Protein AF-A0A838NK51-F1 (afdb_monomer)

Mean predicted aligned error: 12.1 Å

Secondary structure (DSSP, 8-state):
--EEEEEEE--SS------PPPPP------SSHHHHHHHHHGGGHHHHHHHHTT-------EEEEEE---SS--SSPEEEEEE----BSTTS-HHHHHHHHHHHHHT--SEEEE-S--BSS-GGGHHHHHHHHHTS--TT-EEE---HHHHHHHHHHHHHHH--

Foldseek 3Di:
DAKEKEFEFPDQPDPCPDPDDDPPPDPDDDDDVVVVVVVVPVPLVVLVVCVVVVVGDAGDTDIDIDDDDDPDHDPYYAYEYEYEQQQFDDSHDVVRVVNVLVSQQVSLHQEYEYEANQHNQDPVRLLVSLVSVVPRDHVNDYYYDYDPRCVVNPVVSSVVNNVD

Structure (mmCIF, N/CA/C/O backbone):
data_AF-A0A838NK51-F1
#
_entry.id   AF-A0A838NK51-F1
#
loop_
_atom_site.group_PDB
_atom_site.id
_atom_site.type_symbol
_atom_site.label_atom_id
_atom_site.label_alt_id
_atom_site.label_comp_id
_atom_site.label_asym_id
_atom_site.label_entity_id
_atom_site.label_seq_id
_atom_site.pdbx_PDB_ins_code
_atom_site.Cartn_x
_atom_site.Cartn_y
_atom_site.Cartn_z
_atom_site.occupancy
_atom_site.B_iso_or_equiv
_atom_site.auth_seq_id
_atom_site.auth_comp_id
_atom_site.auth_asym_id
_atom_site.auth_atom_id
_atom_site.pdbx_PDB_model_num
ATOM 1 N N . MET A 1 1 ? -14.682 -2.242 25.602 1.00 36.72 1 MET A N 1
ATOM 2 C CA . MET A 1 1 ? -13.356 -2.820 25.290 1.00 36.72 1 MET A CA 1
ATOM 3 C C . MET A 1 1 ? -12.940 -2.358 23.905 1.00 36.72 1 MET A C 1
ATOM 5 O O . MET A 1 1 ? -13.747 -2.519 22.985 1.00 36.72 1 MET A O 1
ATOM 9 N N . PRO A 1 2 ? -11.759 -1.743 23.762 1.00 30.98 2 PRO A N 1
ATOM 10 C CA . PRO A 1 2 ? -11.259 -1.300 22.473 1.00 30.98 2 PRO A CA 1
ATOM 11 C C . PRO A 1 2 ? -10.794 -2.508 21.668 1.00 30.98 2 PRO A C 1
ATOM 13 O O . PRO A 1 2 ? -10.330 -3.496 22.229 1.00 30.98 2 PRO A O 1
ATOM 16 N N . ARG A 1 3 ? -11.001 -2.461 20.356 1.00 37.59 3 ARG A N 1
ATOM 17 C CA . ARG A 1 3 ? -10.731 -3.592 19.465 1.00 37.59 3 ARG A CA 1
ATOM 18 C C . ARG A 1 3 ? -9.864 -3.075 18.343 1.00 37.59 3 ARG A C 1
ATOM 20 O O . ARG A 1 3 ? -10.198 -2.027 17.798 1.00 37.59 3 ARG A O 1
ATOM 27 N N . VAL A 1 4 ? -8.799 -3.797 18.033 1.00 33.91 4 VAL A N 1
ATOM 28 C CA . VAL A 1 4 ? -7.997 -3.567 16.837 1.00 33.91 4 VAL A CA 1
ATOM 29 C C . VAL A 1 4 ? -8.382 -4.635 15.825 1.00 33.91 4 VAL A C 1
ATOM 31 O O . VAL A 1 4 ? -8.354 -5.827 16.139 1.00 33.91 4 VAL A O 1
ATOM 34 N N . TYR A 1 5 ? -8.794 -4.202 14.6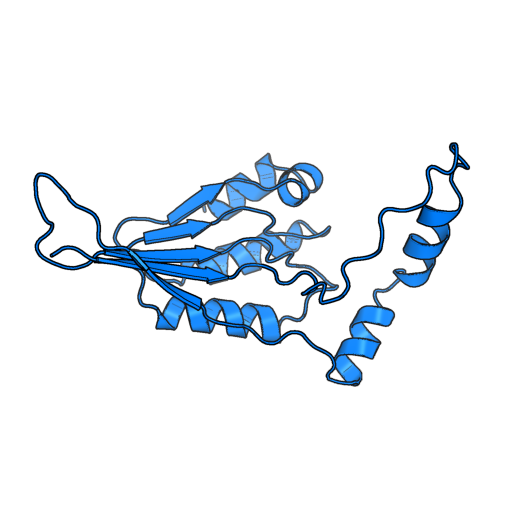38 1.00 32.31 5 TYR A N 1
ATOM 35 C CA . TYR A 1 5 ? -8.924 -5.087 13.483 1.00 32.31 5 TYR A CA 1
ATOM 36 C C . TYR A 1 5 ? -7.647 -4.958 12.678 1.00 32.31 5 TYR A C 1
ATOM 38 O O . TYR A 1 5 ? -7.283 -3.830 12.381 1.00 32.31 5 TYR A O 1
ATOM 46 N N . ILE A 1 6 ? -6.994 -6.069 12.351 1.00 35.97 6 ILE A N 1
ATOM 47 C CA . ILE A 1 6 ? -5.920 -6.096 11.356 1.00 35.97 6 ILE A CA 1
ATOM 48 C C . ILE A 1 6 ? -6.490 -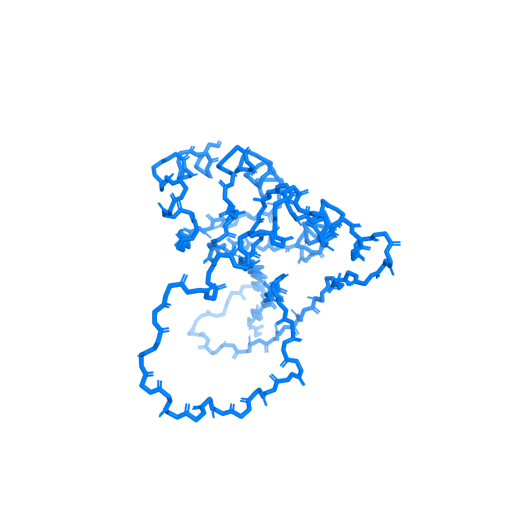6.816 10.143 1.00 35.97 6 ILE A C 1
ATOM 50 O O . ILE A 1 6 ? -6.847 -7.995 10.223 1.00 35.97 6 ILE A O 1
ATOM 54 N N . CYS A 1 7 ? -6.654 -6.078 9.050 1.00 34.28 7 CYS A N 1
ATOM 55 C CA . CYS A 1 7 ? -6.851 -6.661 7.731 1.00 34.28 7 CYS A CA 1
ATOM 56 C C . CYS A 1 7 ? -5.463 -6.803 7.120 1.00 34.28 7 CYS A C 1
ATOM 58 O O . CYS A 1 7 ? -4.980 -5.825 6.567 1.00 34.28 7 CYS A O 1
ATOM 60 N N . SER A 1 8 ? -4.821 -7.959 7.298 1.00 36.25 8 SER A N 1
ATOM 61 C CA . SER A 1 8 ? -3.535 -8.235 6.655 1.00 36.25 8 SER A CA 1
ATOM 62 C C . SER A 1 8 ? -3.785 -8.789 5.262 1.00 36.25 8 SER A C 1
ATOM 64 O O . SER A 1 8 ? -4.601 -9.705 5.094 1.00 36.25 8 SER A O 1
ATOM 66 N N . MET A 1 9 ? -3.107 -8.217 4.279 1.00 46.53 9 MET A N 1
ATOM 67 C CA . MET A 1 9 ? -2.857 -8.871 3.010 1.00 46.53 9 MET A CA 1
ATOM 68 C C . MET A 1 9 ? -1.407 -9.330 3.035 1.00 46.53 9 MET A C 1
ATOM 70 O O . MET A 1 9 ? -0.520 -8.585 2.636 1.00 46.53 9 MET A O 1
ATOM 74 N N . ASP A 1 10 ? -1.199 -10.525 3.580 1.00 40.38 10 ASP A N 1
ATOM 75 C CA . ASP A 1 10 ? 0.077 -11.214 3.469 1.00 40.38 10 ASP A CA 1
ATOM 76 C C . ASP A 1 10 ? 0.096 -11.901 2.104 1.00 40.38 10 ASP A C 1
ATOM 78 O O . ASP A 1 10 ? -0.825 -12.651 1.769 1.00 40.38 10 ASP A O 1
ATOM 82 N N . ASP A 1 11 ? 1.147 -11.616 1.347 1.00 42.09 11 ASP A N 1
ATOM 83 C CA . ASP A 1 11 ? 1.616 -12.413 0.224 1.00 42.09 11 ASP A CA 1
ATOM 84 C C . ASP A 1 11 ? 0.730 -12.426 -1.046 1.00 42.09 11 ASP A C 1
ATOM 86 O O . ASP A 1 11 ? -0.225 -13.191 -1.201 1.00 42.09 11 ASP A O 1
ATOM 90 N N . LEU A 1 12 ? 1.079 -11.580 -2.026 1.00 44.41 12 LEU A N 1
ATOM 91 C CA . LEU A 1 12 ? 0.802 -11.880 -3.441 1.00 44.41 12 LEU A CA 1
ATOM 92 C C . LEU A 1 12 ? 1.905 -12.735 -4.077 1.00 44.41 12 LEU A C 1
ATOM 94 O O . LEU A 1 12 ? 1.768 -13.148 -5.237 1.00 44.41 12 LEU A O 1
ATOM 98 N N . SER A 1 13 ? 2.965 -13.031 -3.326 1.00 39.03 13 SER A N 1
ATOM 99 C CA . SER A 1 13 ? 3.859 -14.132 -3.630 1.00 39.03 13 SER A CA 1
ATOM 100 C C . SER A 1 13 ? 3.243 -15.444 -3.115 1.00 39.03 13 SER A C 1
ATOM 102 O O . SER A 1 13 ? 2.138 -15.498 -2.576 1.00 39.03 13 SER A O 1
ATOM 104 N N . MET A 1 14 ? 3.840 -16.543 -3.540 1.00 30.05 14 MET A N 1
ATOM 105 C CA . MET A 1 14 ? 3.233 -17.863 -3.53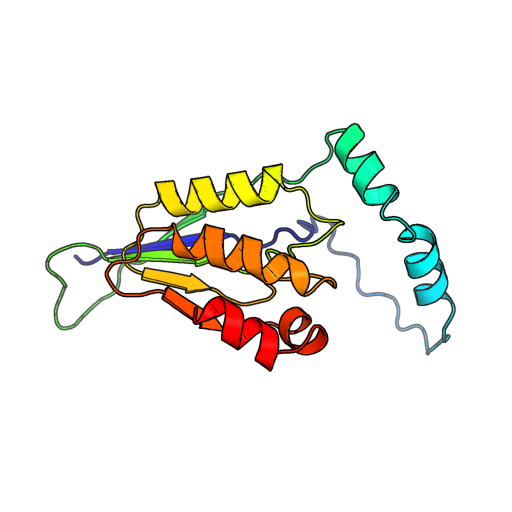2 1.00 30.05 14 MET A CA 1
ATOM 106 C C . MET A 1 14 ? 2.963 -18.361 -2.103 1.00 30.05 14 MET A C 1
ATOM 108 O O . MET A 1 14 ? 3.887 -18.493 -1.315 1.00 30.05 14 MET A O 1
ATOM 112 N N . ASP A 1 15 ? 1.717 -18.764 -1.814 1.00 31.44 15 ASP A N 1
ATOM 113 C CA . ASP A 1 15 ? 1.431 -19.747 -0.760 1.00 31.44 15 ASP A CA 1
ATOM 114 C C . ASP A 1 15 ? 2.209 -21.037 -1.101 1.00 31.44 15 ASP A C 1
ATOM 116 O O . ASP A 1 15 ? 1.751 -21.896 -1.870 1.00 31.44 15 ASP A O 1
ATOM 120 N N . ASP A 1 16 ? 3.406 -21.167 -0.535 1.00 35.03 16 ASP A N 1
ATOM 121 C CA . ASP A 1 16 ? 4.216 -22.376 -0.541 1.00 35.03 16 ASP A CA 1
ATOM 122 C C . ASP A 1 16 ? 3.571 -23.416 0.383 1.00 35.03 16 ASP A C 1
ATOM 124 O O . ASP A 1 16 ? 4.013 -23.700 1.495 1.00 35.03 16 ASP A O 1
ATOM 128 N N . GLY A 1 17 ? 2.543 -24.091 -0.131 1.00 28.94 17 GLY A N 1
ATOM 129 C CA . GLY A 1 17 ? 2.108 -25.399 0.368 1.00 28.94 17 GLY A CA 1
ATOM 130 C C . GLY A 1 17 ? 3.147 -26.515 0.150 1.00 28.94 17 GLY A C 1
ATOM 131 O O . GLY A 1 17 ? 2.830 -27.692 0.312 1.00 28.94 17 GLY A O 1
ATOM 132 N N . PHE A 1 18 ? 4.379 -26.169 -0.227 1.00 32.12 18 PHE A N 1
ATOM 133 C CA . PHE A 1 18 ? 5.512 -27.069 -0.357 1.00 32.12 18 PHE A CA 1
ATOM 134 C C . PHE A 1 18 ? 6.632 -26.588 0.567 1.00 32.12 18 PHE A C 1
ATOM 136 O O . PHE A 1 18 ? 7.461 -25.766 0.187 1.00 32.12 18 PHE A O 1
ATOM 143 N N . VAL A 1 19 ? 6.696 -27.144 1.781 1.00 31.36 19 VAL A N 1
ATOM 144 C CA . VAL A 1 19 ? 7.944 -27.116 2.552 1.00 31.36 19 VAL A CA 1
ATOM 145 C C . VAL A 1 19 ? 8.929 -28.003 1.798 1.00 31.36 19 VAL A C 1
ATOM 147 O O . VAL A 1 19 ? 8.935 -29.226 1.959 1.00 31.36 19 VAL A O 1
ATOM 150 N N . ALA A 1 20 ? 9.733 -27.393 0.928 1.00 33.72 20 ALA A N 1
ATOM 151 C CA . ALA A 1 20 ? 10.860 -28.074 0.319 1.00 33.72 20 ALA A CA 1
ATOM 152 C C . ALA A 1 20 ? 11.774 -28.575 1.452 1.00 33.72 20 ALA A C 1
ATOM 154 O O . ALA A 1 20 ? 12.125 -27.785 2.336 1.00 33.72 20 ALA A O 1
ATOM 155 N N . PRO A 1 21 ? 12.163 -29.866 1.478 1.00 30.55 21 PRO A N 1
ATOM 156 C CA . PRO A 1 21 ? 13.184 -30.308 2.415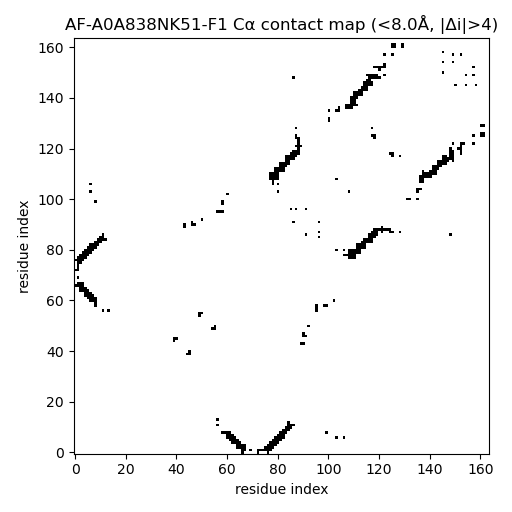 1.00 30.55 21 PRO A CA 1
ATOM 157 C C . PRO A 1 21 ? 14.433 -29.441 2.204 1.00 30.55 21 PRO A C 1
ATOM 159 O O . PRO A 1 21 ? 14.736 -29.102 1.054 1.00 30.55 21 PRO A O 1
ATOM 162 N N . PRO A 1 22 ? 15.146 -29.058 3.282 1.00 30.64 22 PRO A N 1
ATOM 163 C CA . PRO A 1 22 ? 16.308 -28.190 3.166 1.00 30.64 22 PRO A CA 1
ATOM 164 C C . PRO A 1 22 ? 17.250 -28.783 2.117 1.00 30.64 22 PRO A C 1
ATOM 166 O O . PRO A 1 22 ? 17.531 -29.989 2.180 1.00 30.64 22 PRO A O 1
ATOM 169 N N . PRO A 1 23 ? 17.699 -27.983 1.132 1.00 34.88 23 PRO A N 1
ATOM 170 C CA . PRO A 1 23 ? 18.515 -28.507 0.057 1.00 34.88 23 PRO A CA 1
ATOM 171 C C . PRO A 1 23 ? 19.737 -29.190 0.678 1.00 34.88 23 PRO A C 1
ATOM 173 O O . PRO A 1 23 ? 20.325 -28.651 1.628 1.00 34.88 23 PRO A O 1
ATOM 176 N N . PRO A 1 24 ? 20.122 -30.388 0.196 1.00 35.56 24 PRO A N 1
ATOM 177 C CA . PRO A 1 24 ? 21.350 -31.010 0.656 1.00 35.56 24 PRO A CA 1
ATOM 178 C C . PRO A 1 24 ? 22.465 -29.987 0.465 1.00 35.56 24 PRO A C 1
ATOM 180 O O . PRO A 1 24 ? 22.490 -29.302 -0.558 1.00 35.56 24 PRO A O 1
ATOM 183 N N . ARG A 1 25 ? 23.337 -29.844 1.473 1.00 43.91 25 ARG A N 1
ATOM 184 C CA . ARG A 1 25 ? 24.468 -28.904 1.464 1.00 43.91 25 ARG A CA 1
ATOM 185 C C . ARG A 1 25 ? 25.388 -29.219 0.285 1.00 43.91 25 ARG A C 1
ATOM 187 O O . ARG A 1 25 ? 26.396 -29.908 0.422 1.00 43.91 25 ARG A O 1
ATOM 194 N N . LEU A 1 26 ? 25.020 -28.719 -0.882 1.00 42.34 26 LEU A N 1
ATOM 195 C CA . LEU A 1 26 ? 25.792 -28.779 -2.097 1.00 42.34 26 LEU A CA 1
ATOM 196 C C . LEU A 1 26 ? 26.669 -27.542 -2.090 1.00 42.34 26 LEU A C 1
ATOM 198 O O . LEU A 1 26 ? 26.204 -26.404 -2.152 1.00 42.34 26 LEU A O 1
ATOM 202 N N . ARG A 1 27 ? 27.967 -27.807 -1.938 1.00 37.91 27 ARG A N 1
ATOM 203 C CA . ARG A 1 27 ? 29.041 -26.870 -2.246 1.00 37.91 27 ARG A CA 1
ATOM 204 C C . ARG A 1 27 ? 28.691 -26.098 -3.519 1.00 37.91 27 ARG A C 1
ATOM 206 O O . ARG A 1 27 ? 28.387 -26.720 -4.531 1.00 37.91 27 ARG A O 1
ATOM 213 N N . GLN A 1 28 ? 28.765 -24.770 -3.416 1.00 44.69 28 GLN A N 1
ATOM 214 C CA . GLN A 1 28 ? 28.903 -23.797 -4.502 1.00 44.69 28 GLN A CA 1
ATOM 215 C C . GLN A 1 28 ? 29.165 -24.432 -5.879 1.00 44.69 28 GLN A C 1
ATOM 217 O O . GLN A 1 28 ? 30.277 -24.875 -6.163 1.00 44.69 28 GLN A O 1
ATOM 222 N N . ILE A 1 29 ? 28.156 -24.399 -6.748 1.00 37.09 29 ILE A N 1
ATOM 223 C CA . ILE A 1 29 ? 28.342 -24.436 -8.199 1.00 37.09 29 ILE A CA 1
ATOM 224 C C . ILE A 1 29 ? 27.655 -23.182 -8.739 1.00 37.09 29 ILE A C 1
ATOM 226 O O . ILE A 1 29 ? 26.453 -22.990 -8.568 1.00 37.09 29 ILE A O 1
ATOM 230 N N . GLY A 1 30 ? 28.467 -22.276 -9.278 1.00 40.09 30 GLY A N 1
ATOM 231 C CA . GLY A 1 30 ? 28.080 -20.918 -9.632 1.00 40.09 30 GLY A CA 1
ATOM 232 C C . GLY A 1 30 ? 27.233 -20.780 -10.903 1.00 40.09 30 GLY A C 1
ATOM 233 O O . GLY A 1 30 ? 27.206 -21.641 -11.777 1.00 40.09 30 GLY A O 1
ATOM 234 N N . HIS A 1 31 ? 26.586 -19.615 -10.984 1.00 47.38 31 HIS A N 1
ATOM 235 C CA . HIS A 1 31 ? 26.180 -18.859 -12.180 1.00 47.38 31 HIS A CA 1
ATOM 236 C C . HIS A 1 31 ? 25.180 -19.446 -13.201 1.00 47.38 31 HIS A C 1
ATOM 238 O O . HIS A 1 31 ? 24.651 -18.663 -13.984 1.00 47.38 31 HIS A O 1
ATOM 244 N N . ILE A 1 32 ? 24.840 -20.739 -13.207 1.00 46.44 32 ILE A N 1
ATOM 245 C CA . ILE A 1 32 ?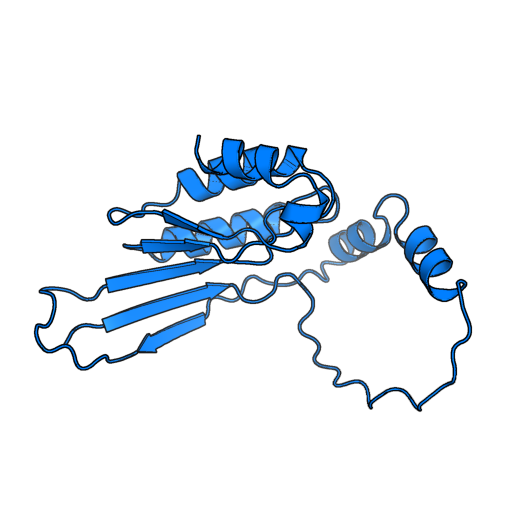 23.955 -21.305 -14.258 1.00 46.44 32 ILE A CA 1
ATOM 246 C C . ILE A 1 32 ? 22.456 -21.179 -13.914 1.00 46.44 32 ILE A C 1
ATOM 248 O O . ILE A 1 32 ? 21.640 -20.938 -14.802 1.00 46.44 32 ILE A O 1
ATOM 252 N N . GLY A 1 33 ? 22.081 -21.269 -12.632 1.00 37.00 33 GLY A N 1
ATOM 253 C CA . GLY A 1 33 ? 20.673 -21.235 -12.198 1.00 37.00 33 GLY A CA 1
ATOM 254 C C . GLY A 1 33 ? 19.951 -19.920 -12.519 1.00 37.00 33 GLY A C 1
ATOM 255 O O . GLY A 1 33 ? 18.852 -19.938 -13.067 1.00 37.00 33 GLY A O 1
ATOM 256 N N . GLY A 1 34 ? 20.611 -18.782 -12.283 1.00 42.38 34 GLY A N 1
ATOM 257 C CA . GLY A 1 34 ? 20.012 -17.463 -12.522 1.00 42.38 34 GLY A CA 1
ATOM 258 C C . GLY A 1 34 ? 19.766 -17.151 -14.002 1.00 42.38 34 GLY A C 1
ATOM 259 O O . GLY A 1 34 ? 18.854 -16.394 -14.328 1.00 42.38 34 GLY A O 1
ATOM 260 N N . LEU A 1 35 ? 20.528 -17.756 -14.922 1.00 49.09 35 LEU A N 1
ATOM 261 C CA . LEU A 1 35 ? 20.384 -17.495 -16.359 1.00 49.09 35 LEU A CA 1
ATOM 262 C C . LEU A 1 35 ? 19.136 -18.178 -16.941 1.00 49.09 35 LEU A C 1
ATOM 264 O O . LEU A 1 35 ? 18.464 -17.608 -17.796 1.00 49.09 35 LEU A O 1
ATOM 268 N N . VAL A 1 36 ? 18.802 -19.374 -16.446 1.00 54.56 36 VAL A N 1
ATOM 269 C CA . VAL A 1 36 ? 17.592 -20.117 -16.839 1.00 54.56 36 VAL A CA 1
ATOM 270 C C . VAL A 1 36 ? 16.338 -19.423 -16.317 1.00 54.56 36 VAL A C 1
ATOM 272 O O . VAL A 1 36 ? 15.381 -19.243 -17.065 1.00 54.56 36 VAL A O 1
ATOM 275 N N . GLU A 1 37 ? 16.361 -18.971 -15.065 1.00 46.47 37 GLU A N 1
ATOM 276 C CA . GLU A 1 37 ? 15.265 -18.210 -14.462 1.00 46.47 37 GLU A CA 1
ATOM 277 C C . GLU A 1 37 ? 15.039 -16.869 -15.179 1.00 46.47 37 GLU A C 1
ATOM 279 O O . GLU A 1 37 ? 13.901 -16.507 -15.489 1.00 46.47 37 GLU A O 1
ATOM 284 N N . THR A 1 38 ? 16.127 -16.193 -15.563 1.00 52.12 38 THR A N 1
ATOM 285 C CA . THR A 1 38 ? 16.072 -14.981 -16.391 1.00 52.12 38 THR A CA 1
ATOM 286 C C . THR A 1 38 ? 15.460 -15.274 -17.762 1.00 52.12 38 THR A C 1
ATOM 288 O O . THR A 1 38 ? 14.526 -14.583 -18.156 1.00 52.12 38 THR A O 1
ATOM 291 N N . LEU A 1 39 ? 15.929 -16.315 -18.468 1.00 56.75 39 LEU A N 1
ATOM 292 C CA . LEU A 1 39 ? 15.449 -16.712 -19.802 1.00 56.75 39 LEU A CA 1
ATOM 293 C C . LEU A 1 39 ? 13.967 -17.110 -19.810 1.00 56.75 39 LEU A C 1
ATOM 295 O O . LEU A 1 39 ? 13.231 -16.720 -20.716 1.00 56.75 39 LEU A O 1
ATOM 299 N N . LEU A 1 40 ? 13.513 -17.848 -18.796 1.00 56.16 40 LEU A N 1
ATOM 300 C CA . LEU A 1 40 ? 12.106 -18.225 -18.649 1.00 56.16 40 LEU A CA 1
ATOM 301 C C . LEU A 1 40 ? 11.220 -17.016 -18.326 1.00 56.16 40 LEU A C 1
ATOM 303 O O . LEU A 1 40 ? 10.059 -16.996 -18.726 1.00 56.16 40 LEU A O 1
ATOM 307 N N . SER A 1 41 ? 11.770 -15.988 -17.682 1.00 52.22 41 SER A N 1
ATOM 308 C CA . SER A 1 41 ? 11.048 -14.767 -17.310 1.00 52.22 41 SER A CA 1
ATOM 309 C C . SER A 1 41 ? 11.042 -13.687 -18.402 1.00 52.22 41 SER A C 1
ATOM 311 O O . SER A 1 41 ? 10.325 -12.691 -18.267 1.00 52.22 41 SER A O 1
ATOM 313 N N . ILE A 1 42 ? 11.783 -13.872 -19.509 1.00 56.81 42 ILE A N 1
ATOM 314 C CA . ILE A 1 42 ? 11.823 -12.913 -20.626 1.00 56.81 42 ILE A CA 1
ATOM 315 C C . ILE A 1 42 ? 10.411 -12.692 -21.176 1.00 56.81 42 ILE A C 1
ATOM 317 O O . ILE A 1 42 ? 9.723 -13.619 -21.598 1.00 56.81 42 ILE A O 1
ATOM 321 N N . GLY A 1 43 ? 9.968 -11.434 -21.174 1.00 55.59 43 GLY A N 1
ATOM 322 C CA . GLY A 1 43 ? 8.654 -11.043 -21.692 1.00 55.59 43 GLY A CA 1
ATOM 323 C C . GLY A 1 43 ? 7.465 -11.497 -20.837 1.00 55.59 43 GLY A C 1
ATOM 324 O O . GLY A 1 43 ? 6.324 -11.397 -21.291 1.00 55.59 43 GLY A O 1
ATOM 325 N N . GLY A 1 44 ? 7.710 -12.016 -19.626 1.00 64.44 44 GLY A N 1
ATOM 326 C CA . GLY A 1 44 ? 6.670 -12.386 -18.665 1.00 64.44 44 GLY A CA 1
ATOM 327 C C . GLY A 1 44 ? 5.692 -13.459 -19.163 1.00 64.44 44 GLY A C 1
ATOM 328 O O . GLY A 1 44 ? 4.587 -13.579 -18.630 1.00 64.44 44 GLY A O 1
ATOM 329 N N . TRP A 1 45 ? 6.052 -14.232 -20.195 1.00 70.19 45 TRP A N 1
ATOM 330 C CA . TRP A 1 45 ? 5.154 -15.217 -20.804 1.00 70.19 45 TRP A CA 1
ATOM 331 C C . TRP A 1 45 ? 4.665 -16.309 -19.832 1.00 70.19 45 TRP A C 1
ATOM 333 O O . TRP A 1 45 ? 3.495 -16.678 -19.967 1.00 70.19 45 TRP A O 1
ATOM 343 N N . PRO A 1 46 ? 5.431 -16.775 -18.815 1.00 73.81 46 PRO A N 1
ATOM 344 C CA . PRO A 1 46 ? 4.905 -17.732 -17.842 1.00 73.81 46 PRO A CA 1
ATOM 345 C C . PRO A 1 46 ? 3.769 -17.127 -17.009 1.00 73.81 46 PRO A C 1
ATOM 347 O O . PRO A 1 46 ? 2.752 -17.781 -16.781 1.00 73.81 46 PRO A O 1
ATOM 350 N N . PHE A 1 47 ? 3.883 -15.848 -16.631 1.00 68.19 47 PHE A N 1
ATOM 351 C CA . PHE A 1 47 ? 2.834 -15.116 -15.913 1.00 68.19 47 PHE A CA 1
ATOM 352 C C . PHE A 1 47 ? 1.590 -14.917 -16.791 1.00 68.19 47 PHE A C 1
ATOM 354 O O . PHE A 1 47 ? 0.464 -15.135 -16.339 1.00 68.19 47 PHE A O 1
ATOM 361 N N . ARG A 1 48 ? 1.778 -14.589 -18.079 1.00 69.50 48 ARG A N 1
ATOM 362 C CA . ARG A 1 48 ? 0.676 -14.458 -19.052 1.00 69.50 48 ARG A CA 1
ATOM 363 C C . ARG A 1 48 ? -0.040 -15.785 -19.299 1.00 69.50 48 ARG A C 1
ATOM 365 O O . ARG A 1 48 ? -1.268 -15.805 -19.357 1.00 69.50 48 ARG A O 1
ATOM 372 N N .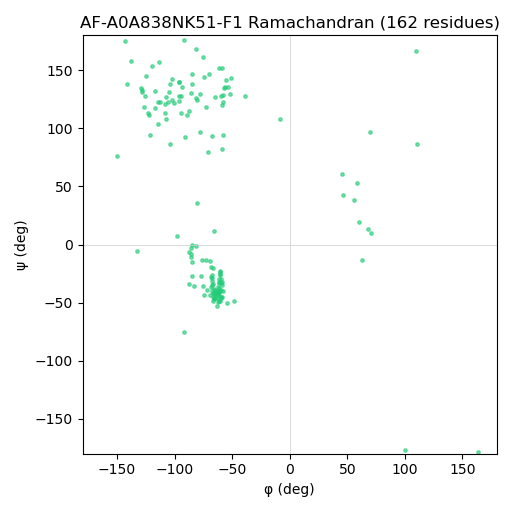 LEU A 1 49 ? 0.706 -16.884 -19.408 1.00 77.88 49 LEU A N 1
ATOM 373 C CA . LEU A 1 49 ? 0.153 -18.226 -19.570 1.00 77.88 49 LEU A CA 1
ATOM 374 C C . LEU A 1 49 ? -0.630 -18.649 -18.323 1.00 77.88 49 LEU A C 1
ATOM 376 O O . LEU A 1 49 ? -1.775 -19.076 -18.435 1.00 77.88 49 LEU A O 1
ATOM 380 N N . ARG A 1 50 ? -0.066 -18.449 -17.127 1.00 70.94 50 ARG A N 1
ATOM 381 C CA . ARG A 1 50 ? -0.741 -18.718 -15.849 1.00 70.94 50 ARG A CA 1
ATOM 382 C C . ARG A 1 50 ? -2.042 -17.916 -15.709 1.00 70.94 50 ARG A C 1
ATOM 384 O O . ARG A 1 50 ? -3.049 -18.470 -15.268 1.00 70.94 50 ARG A O 1
ATOM 391 N N . ARG A 1 51 ? -2.045 -16.645 -16.139 1.00 70.69 51 ARG A N 1
ATOM 392 C CA . ARG A 1 51 ? -3.252 -15.803 -16.226 1.00 70.69 51 ARG A CA 1
ATOM 393 C C . ARG A 1 51 ? -4.283 -16.385 -17.188 1.00 70.69 51 ARG A C 1
ATOM 395 O O . ARG A 1 51 ? -5.443 -16.495 -16.804 1.00 70.69 51 ARG A O 1
ATOM 402 N N . ALA A 1 52 ? -3.873 -16.768 -18.397 1.00 71.62 52 ALA A N 1
ATOM 403 C CA . ALA A 1 52 ? -4.765 -17.364 -19.394 1.00 71.62 52 ALA A CA 1
ATOM 404 C C . ALA A 1 52 ? -5.378 -18.691 -18.910 1.00 71.62 52 ALA A C 1
ATOM 406 O O . ALA A 1 52 ? -6.533 -18.978 -19.205 1.00 71.62 52 ALA A O 1
ATOM 407 N N . LEU A 1 53 ? -4.630 -19.458 -18.113 1.00 81.44 53 LEU A N 1
ATOM 408 C CA . LEU A 1 53 ? -5.089 -20.697 -17.481 1.00 81.44 53 LEU A CA 1
ATOM 409 C C . LEU A 1 53 ? -5.904 -20.473 -16.192 1.00 81.44 53 LEU A C 1
ATOM 411 O O . LEU A 1 53 ? -6.341 -21.440 -15.576 1.00 81.44 53 LEU A O 1
ATOM 415 N N . GLY A 1 54 ? -6.105 -19.225 -15.752 1.00 72.00 54 GLY A N 1
ATOM 416 C CA . GLY A 1 54 ? -6.880 -18.909 -14.548 1.00 72.00 54 GLY A CA 1
ATOM 417 C C . GLY A 1 54 ? -6.232 -19.354 -13.231 1.00 72.00 54 GLY A C 1
ATOM 418 O O . GLY A 1 54 ? -6.889 -19.334 -12.193 1.00 72.00 54 GLY A O 1
ATOM 419 N N . LEU A 1 55 ? -4.946 -19.717 -13.241 1.00 74.94 55 LEU A N 1
ATOM 420 C CA . LEU A 1 55 ? -4.199 -20.238 -12.086 1.00 74.94 55 LEU A CA 1
ATOM 421 C C . LEU A 1 55 ? -3.713 -19.119 -11.149 1.00 74.94 55 LEU A C 1
ATOM 423 O O . LEU A 1 55 ? -2.601 -19.151 -10.616 1.00 74.94 55 LEU A O 1
ATOM 427 N N . GLN A 1 56 ? -4.519 -18.077 -11.000 1.00 67.88 56 GLN A N 1
ATOM 428 C CA . GLN A 1 56 ? -4.141 -16.873 -10.275 1.00 67.88 56 GLN A CA 1
ATOM 429 C C . GLN A 1 56 ? -4.399 -17.023 -8.774 1.00 67.88 56 GLN A C 1
ATOM 431 O O . GLN A 1 56 ? -5.376 -17.681 -8.399 1.00 67.88 56 GLN A O 1
ATOM 436 N N . PRO A 1 57 ? -3.570 -16.403 -7.912 1.00 68.44 57 PRO A N 1
ATOM 437 C CA . PRO A 1 57 ? -3.894 -16.307 -6.498 1.00 68.44 57 PRO A CA 1
ATOM 438 C C . PRO A 1 57 ? -5.231 -15.580 -6.338 1.00 68.44 57 PRO A C 1
ATOM 440 O O . PRO A 1 57 ? -5.613 -14.752 -7.170 1.00 68.44 57 PRO A O 1
ATOM 443 N N . ARG A 1 58 ? -5.958 -15.888 -5.268 1.00 73.75 58 ARG A N 1
ATOM 444 C CA . ARG A 1 58 ? -7.145 -15.121 -4.888 1.00 73.75 58 ARG A CA 1
ATOM 445 C C . ARG A 1 58 ? -6.785 -14.244 -3.709 1.00 73.75 58 ARG A C 1
ATOM 447 O O . ARG A 1 58 ? -6.151 -14.718 -2.775 1.00 73.75 58 ARG A O 1
ATOM 454 N N . VAL A 1 59 ? -7.259 -13.002 -3.728 1.00 76.62 59 VAL A N 1
ATOM 455 C CA . VAL A 1 59 ? -7.168 -12.136 -2.553 1.00 76.62 59 VAL A CA 1
ATOM 456 C C . VAL A 1 59 ? -7.892 -12.813 -1.399 1.00 76.62 59 VAL A C 1
ATOM 458 O O . VAL A 1 59 ? -9.095 -13.086 -1.477 1.00 76.62 59 VAL A O 1
ATOM 461 N N . ARG A 1 60 ? -7.152 -13.079 -0.329 1.00 75.00 60 ARG A N 1
ATOM 462 C CA . ARG A 1 60 ? -7.689 -13.600 0.918 1.00 75.00 60 ARG A CA 1
ATOM 463 C C . ARG A 1 60 ? -7.692 -12.477 1.938 1.00 75.00 60 ARG A C 1
ATOM 465 O O . ARG A 1 60 ? -6.663 -11.898 2.247 1.00 75.00 60 ARG A O 1
ATOM 472 N N . THR A 1 61 ? -8.864 -12.185 2.486 1.00 73.06 61 THR A N 1
ATOM 473 C CA . THR A 1 61 ? -8.991 -11.220 3.577 1.00 73.06 61 THR A CA 1
ATOM 474 C C . THR A 1 61 ? -8.957 -11.964 4.901 1.00 73.06 61 THR A C 1
ATOM 476 O O . THR A 1 61 ? -9.887 -12.706 5.222 1.00 73.06 61 THR A O 1
ATOM 479 N N . VAL A 1 62 ? -7.905 -11.755 5.689 1.00 76.38 62 VAL A N 1
ATOM 480 C CA . VAL A 1 62 ? -7.837 -12.261 7.061 1.00 76.38 62 VAL A CA 1
ATOM 481 C C . VAL A 1 62 ? -8.266 -11.145 8.005 1.00 76.38 62 VAL A C 1
ATOM 483 O O . VAL A 1 62 ? -7.707 -10.054 7.984 1.00 76.38 62 VAL A O 1
ATOM 486 N N . ARG A 1 63 ? -9.287 -11.407 8.828 1.00 77.44 63 ARG A N 1
ATOM 487 C CA . ARG A 1 63 ? -9.730 -10.485 9.880 1.00 77.44 63 ARG A CA 1
ATOM 488 C C . ARG A 1 63 ? -9.320 -11.046 11.225 1.00 77.44 63 ARG A C 1
ATOM 490 O O . ARG A 1 63 ? -9.912 -12.018 11.690 1.00 77.44 63 ARG A O 1
ATOM 497 N N . GLN A 1 64 ? -8.334 -10.419 11.847 1.00 77.56 64 GLN A N 1
ATOM 498 C CA . GLN A 1 64 ? -7.948 -10.753 13.211 1.00 77.56 64 GLN A CA 1
ATOM 499 C C . GLN A 1 64 ? -8.501 -9.729 14.187 1.00 77.56 64 GLN A C 1
ATOM 501 O O . GLN A 1 64 ? -8.562 -8.532 13.896 1.00 77.56 64 GLN A O 1
ATOM 506 N N . ARG A 1 65 ? -8.915 -10.226 15.351 1.00 76.31 65 ARG A N 1
ATOM 507 C CA . ARG A 1 65 ? -9.340 -9.404 16.472 1.00 76.31 65 ARG A CA 1
ATOM 508 C C . ARG A 1 65 ? -8.329 -9.559 17.590 1.00 76.31 65 ARG A C 1
ATOM 510 O O . ARG A 1 65 ? -8.118 -10.665 18.076 1.00 76.31 65 ARG A O 1
ATOM 517 N N . ILE A 1 66 ? -7.770 -8.433 18.008 1.00 81.31 66 ILE A N 1
ATOM 518 C CA . ILE A 1 66 ? -6.842 -8.373 19.128 1.00 81.31 66 ILE A CA 1
ATOM 519 C C . ILE A 1 66 ? -7.498 -7.516 20.205 1.00 81.31 66 ILE A C 1
ATOM 521 O O . ILE A 1 66 ? -7.816 -6.343 19.975 1.00 81.31 66 ILE A O 1
ATOM 525 N N . ASP A 1 67 ? -7.751 -8.122 21.362 1.00 78.88 67 ASP A N 1
ATOM 526 C CA . ASP A 1 67 ? -8.222 -7.401 22.537 1.00 78.88 67 ASP A CA 1
ATOM 527 C C . ASP A 1 67 ? -6.989 -6.892 23.297 1.00 78.88 67 ASP A C 1
ATOM 529 O O . ASP A 1 67 ? -6.159 -7.665 23.774 1.00 78.88 67 ASP A O 1
ATOM 533 N N . VAL A 1 68 ? -6.844 -5.569 23.363 1.00 79.69 68 VAL A N 1
ATOM 534 C CA . VAL A 1 68 ? -5.697 -4.910 23.998 1.00 79.69 68 VAL A CA 1
ATOM 535 C C . VAL A 1 68 ? -6.153 -4.289 25.313 1.00 79.69 68 VAL A C 1
ATOM 537 O O . VAL A 1 68 ? -7.116 -3.517 25.346 1.00 79.69 68 VAL A O 1
ATOM 540 N N . SER A 1 69 ? -5.455 -4.608 26.403 1.00 79.06 69 SER A N 1
ATOM 541 C CA . SER A 1 69 ? -5.668 -3.954 27.695 1.00 79.06 69 SER A CA 1
ATOM 542 C C . SER A 1 69 ? -4.993 -2.586 27.685 1.00 79.06 69 SER A C 1
ATOM 544 O O . SER A 1 69 ? -3.790 -2.474 27.907 1.00 79.06 69 SER A O 1
ATOM 546 N N . LEU A 1 70 ? -5.768 -1.542 27.403 1.00 75.94 70 LEU A N 1
ATOM 547 C CA . LEU A 1 70 ? -5.305 -0.158 27.456 1.00 75.94 70 LEU A CA 1
ATOM 548 C C . LEU A 1 70 ? -5.680 0.465 28.803 1.00 75.94 70 LEU A C 1
ATOM 550 O O . LEU A 1 70 ? -6.795 0.268 29.282 1.00 75.94 70 LEU A O 1
ATOM 554 N N . GLN A 1 71 ? -4.773 1.258 29.384 1.00 75.81 71 GLN A N 1
ATOM 555 C CA . GLN A 1 71 ? -5.040 2.033 30.609 1.00 75.81 71 GLN A CA 1
ATOM 556 C C . GLN A 1 71 ? -6.220 3.001 30.430 1.00 75.81 71 GLN A C 1
ATOM 558 O O . GLN A 1 71 ? -6.990 3.213 31.362 1.00 75.81 71 GLN A O 1
ATOM 563 N N . ALA A 1 72 ? -6.399 3.528 29.216 1.00 75.81 72 ALA A N 1
ATOM 564 C CA . ALA A 1 72 ? -7.587 4.255 28.792 1.00 75.81 72 ALA A CA 1
ATOM 565 C C . ALA A 1 72 ? -8.122 3.632 27.497 1.00 75.81 72 ALA A C 1
ATOM 567 O O . ALA A 1 72 ? -7.440 3.605 26.472 1.00 75.81 72 ALA A O 1
ATOM 568 N N . ALA A 1 73 ? -9.346 3.108 27.539 1.00 67.81 73 ALA A N 1
ATOM 569 C CA . ALA A 1 73 ? -9.982 2.546 26.357 1.00 67.81 73 ALA A CA 1
ATOM 570 C C . ALA A 1 73 ? -10.529 3.669 25.455 1.00 67.81 73 ALA A C 1
ATOM 572 O O . ALA A 1 73 ? -11.280 4.512 25.950 1.00 67.81 73 ALA A O 1
ATOM 573 N N . PRO A 1 74 ? -10.239 3.681 24.141 1.00 69.81 74 PRO A N 1
ATOM 574 C CA . PRO A 1 74 ? -10.916 4.578 23.215 1.00 69.81 74 PRO A CA 1
ATOM 575 C C . PRO A 1 74 ? -12.426 4.313 23.175 1.00 69.81 74 PRO A C 1
ATOM 577 O O . PRO A 1 74 ? -12.892 3.186 23.373 1.00 69.81 74 PRO A O 1
ATOM 580 N N . ALA A 1 75 ? -13.187 5.368 22.868 1.00 72.38 75 ALA A N 1
ATOM 581 C CA . ALA A 1 75 ? -14.651 5.348 22.810 1.00 72.38 75 ALA A CA 1
ATOM 582 C C . ALA A 1 75 ? -15.210 4.351 21.777 1.00 72.38 75 ALA A C 1
ATOM 584 O O . ALA A 1 75 ? -16.324 3.853 21.933 1.00 72.38 75 ALA A O 1
ATOM 585 N N . ARG A 1 76 ? -14.428 4.025 20.739 1.00 83.00 76 ARG A N 1
ATOM 586 C CA . ARG A 1 76 ? -14.760 3.008 19.739 1.00 83.00 76 ARG A CA 1
ATOM 587 C C . ARG A 1 76 ? -13.542 2.146 19.383 1.00 83.00 76 ARG A C 1
ATOM 589 O O . ARG A 1 76 ? -12.410 2.589 19.565 1.00 83.00 76 ARG A O 1
ATOM 596 N N . PRO A 1 77 ? -13.764 0.930 18.856 1.00 83.06 77 PRO A N 1
ATOM 597 C CA . PRO A 1 77 ? -12.729 0.137 18.201 1.00 83.06 77 PRO A CA 1
ATOM 598 C C . PRO A 1 77 ? -11.953 0.903 17.127 1.00 83.06 77 PRO A C 1
ATOM 600 O O . PRO A 1 77 ? -12.559 1.661 16.369 1.00 83.06 77 PRO A O 1
ATOM 603 N N . LEU A 1 78 ? -10.653 0.630 17.040 1.00 86.31 78 LEU A N 1
ATOM 604 C CA . LEU A 1 78 ? -9.759 1.109 15.994 1.00 86.31 78 LEU A CA 1
ATOM 605 C C . LEU A 1 78 ? -9.654 0.047 14.889 1.00 86.31 78 LEU A C 1
ATOM 607 O O . LEU A 1 78 ? -9.379 -1.123 15.153 1.00 86.31 78 LEU A O 1
ATOM 611 N N . ARG A 1 79 ? -9.873 0.427 13.637 1.00 89.50 79 ARG A N 1
ATOM 612 C CA . ARG A 1 79 ? -9.685 -0.456 12.481 1.00 89.50 79 ARG A CA 1
ATOM 613 C C . ARG A 1 79 ? -8.353 -0.141 11.815 1.00 89.50 79 ARG A C 1
ATOM 615 O O . ARG A 1 79 ? -8.134 0.987 11.391 1.00 89.50 79 ARG A O 1
ATOM 622 N N . ILE A 1 80 ? -7.481 -1.133 11.711 1.00 90.25 80 ILE A N 1
ATOM 623 C CA . ILE A 1 80 ? -6.186 -1.022 11.047 1.00 90.25 80 ILE A CA 1
ATOM 624 C C . ILE A 1 80 ? -6.203 -1.935 9.816 1.00 90.25 80 ILE A C 1
ATOM 626 O O . ILE A 1 80 ? -6.442 -3.140 9.901 1.00 90.25 80 ILE A O 1
ATOM 630 N N . ALA A 1 81 ? -5.966 -1.367 8.643 1.00 91.06 81 ALA A N 1
ATOM 631 C CA . ALA A 1 81 ? -5.660 -2.160 7.460 1.00 91.06 81 ALA A CA 1
ATOM 632 C C . ALA A 1 81 ? -4.143 -2.228 7.291 1.00 91.06 81 ALA A C 1
ATOM 634 O O . ALA A 1 81 ? -3.460 -1.236 7.525 1.00 91.06 81 ALA A O 1
ATOM 635 N N . TYR A 1 82 ? -3.634 -3.391 6.903 1.00 90.50 82 TYR A N 1
ATOM 636 C CA . TYR A 1 82 ? -2.227 -3.634 6.632 1.00 90.50 82 TYR A CA 1
ATOM 637 C C . TYR A 1 82 ? -2.073 -4.271 5.247 1.00 90.50 82 TYR A C 1
ATOM 639 O O . TYR A 1 82 ? -2.774 -5.228 4.915 1.00 90.50 82 TYR A O 1
ATOM 647 N N . ALA A 1 83 ? -1.172 -3.733 4.433 1.00 89.50 83 ALA A N 1
ATOM 648 C CA . ALA A 1 83 ? -0.850 -4.286 3.122 1.00 89.50 83 ALA A CA 1
ATOM 649 C C . ALA A 1 83 ? 0.654 -4.189 2.847 1.00 89.50 83 ALA A C 1
ATOM 651 O O . ALA A 1 83 ? 1.258 -3.151 3.112 1.00 89.50 83 ALA A O 1
ATOM 652 N N . SER A 1 84 ? 1.234 -5.238 2.275 1.00 88.94 84 SER A N 1
ATOM 653 C CA . SER A 1 84 ? 2.624 -5.290 1.805 1.00 88.94 84 SER A CA 1
ATOM 654 C C . SER A 1 84 ? 2.717 -6.106 0.510 1.00 88.94 84 SER A C 1
ATOM 656 O O . SER A 1 84 ? 1.701 -6.629 0.043 1.00 88.94 84 SER A O 1
ATOM 658 N N . ASP A 1 85 ? 3.906 -6.158 -0.097 1.00 88.62 85 ASP A N 1
ATOM 659 C CA . ASP A 1 85 ? 4.260 -7.096 -1.176 1.00 88.62 85 ASP A CA 1
ATOM 660 C C . ASP A 1 85 ? 3.308 -7.034 -2.384 1.00 88.62 85 ASP A C 1
ATOM 662 O O . ASP A 1 85 ? 2.939 -8.038 -2.999 1.00 88.62 85 ASP A O 1
ATOM 666 N N . LEU A 1 86 ? 2.877 -5.818 -2.736 1.00 86.50 86 LEU A N 1
ATOM 667 C CA . LEU A 1 86 ? 2.006 -5.589 -3.891 1.00 86.50 86 LEU A CA 1
ATOM 668 C C . LEU A 1 86 ? 2.730 -5.909 -5.197 1.00 86.50 86 LEU A C 1
ATOM 670 O O . LEU A 1 86 ? 2.093 -6.336 -6.164 1.00 86.50 86 LEU A O 1
ATOM 674 N N . HIS A 1 87 ? 4.043 -5.646 -5.231 1.00 88.06 87 HIS A N 1
ATOM 675 C CA . HIS A 1 87 ? 4.917 -5.868 -6.375 1.00 88.06 87 HIS A CA 1
ATOM 676 C C . HIS A 1 87 ? 4.323 -5.358 -7.692 1.00 88.06 87 HIS A C 1
ATOM 678 O O . HIS A 1 87 ? 4.394 -6.028 -8.724 1.00 88.06 87 HIS A O 1
ATOM 684 N N . ALA A 1 88 ? 3.708 -4.175 -7.692 1.00 85.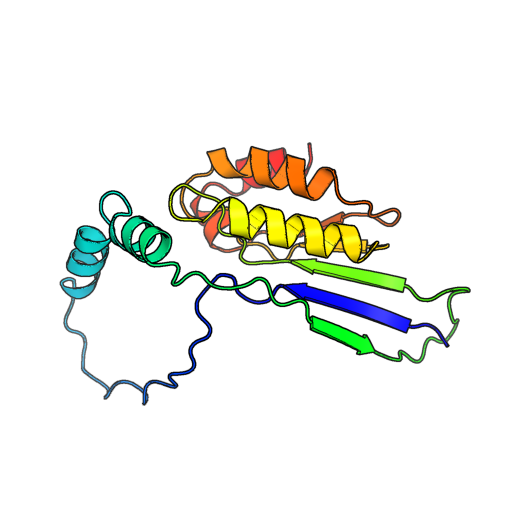81 88 ALA A N 1
ATOM 685 C CA . ALA A 1 88 ? 3.071 -3.635 -8.883 1.00 85.81 88 ALA A CA 1
ATOM 686 C C . ALA A 1 88 ? 4.083 -3.528 -10.038 1.00 85.81 88 ALA A C 1
ATOM 688 O O . ALA A 1 88 ? 5.233 -3.119 -9.864 1.00 85.81 88 ALA A O 1
ATOM 689 N N . GLY A 1 89 ? 3.665 -3.965 -11.224 1.00 84.50 89 GLY A N 1
ATOM 690 C CA . GLY A 1 89 ? 4.510 -3.990 -12.411 1.00 84.50 89 GLY A CA 1
ATOM 691 C C . GLY A 1 89 ? 3.943 -4.883 -13.518 1.00 84.50 89 GLY A C 1
ATOM 692 O O . GLY A 1 89 ? 2.875 -5.476 -13.350 1.00 84.50 89 GLY A O 1
ATOM 693 N N . PRO A 1 90 ? 4.653 -5.017 -14.652 1.00 76.56 90 PRO A N 1
ATOM 694 C CA . PRO A 1 90 ? 4.151 -5.705 -15.848 1.00 76.56 90 PRO A CA 1
ATOM 695 C C . PRO A 1 90 ? 3.799 -7.188 -15.653 1.00 76.56 90 PRO A C 1
ATOM 697 O O . PRO A 1 90 ? 2.982 -7.733 -16.396 1.00 76.56 90 PRO A O 1
ATOM 700 N N . ALA A 1 91 ? 4.430 -7.850 -14.681 1.00 72.56 91 ALA A N 1
ATOM 701 C CA . ALA A 1 91 ? 4.188 -9.256 -14.359 1.00 72.56 91 ALA A CA 1
ATOM 702 C C . ALA A 1 91 ? 3.009 -9.466 -13.389 1.00 72.56 91 ALA A C 1
ATOM 704 O O . ALA A 1 91 ? 2.555 -10.598 -13.211 1.00 72.56 91 ALA A O 1
ATOM 705 N N . THR A 1 92 ? 2.492 -8.391 -12.792 1.00 79.00 92 THR A N 1
ATOM 706 C CA . THR A 1 92 ? 1.469 -8.446 -11.744 1.00 79.00 92 THR A CA 1
ATOM 707 C C . THR A 1 92 ? 0.084 -8.307 -12.350 1.00 79.00 92 THR A C 1
ATOM 709 O O . THR A 1 92 ? -0.152 -7.478 -13.229 1.00 79.00 92 THR A O 1
ATOM 712 N N . ASN A 1 93 ? -0.862 -9.136 -11.904 1.00 82.81 93 ASN A N 1
ATOM 713 C CA . ASN A 1 93 ? -2.221 -9.061 -12.422 1.00 82.81 93 ASN A CA 1
ATOM 714 C C . ASN A 1 93 ? -2.936 -7.803 -11.888 1.00 82.81 93 ASN A C 1
ATOM 716 O O . ASN A 1 93 ? -3.183 -7.729 -10.681 1.00 82.81 93 ASN A O 1
ATOM 720 N N . PRO A 1 94 ? -3.357 -6.861 -12.753 1.00 84.44 94 PRO A N 1
ATOM 721 C CA . PRO A 1 94 ? -4.088 -5.675 -12.312 1.00 84.44 94 PRO A CA 1
ATOM 722 C C . PRO A 1 94 ? -5.418 -6.017 -11.627 1.00 84.44 94 PRO A C 1
ATOM 724 O O . PRO A 1 94 ? -5.806 -5.334 -10.684 1.00 84.44 94 PRO A O 1
ATOM 727 N N . ASP A 1 95 ? -6.087 -7.104 -12.028 1.00 85.31 95 ASP A N 1
ATOM 728 C CA . ASP A 1 95 ? -7.361 -7.510 -11.418 1.00 85.31 95 ASP A CA 1
ATOM 729 C C . ASP A 1 95 ? -7.165 -7.969 -9.960 1.00 85.31 95 ASP A C 1
ATOM 731 O O . ASP A 1 95 ? -8.060 -7.835 -9.124 1.00 85.31 95 ASP A O 1
ATOM 735 N N . LEU A 1 96 ? -5.979 -8.505 -9.647 1.00 84.50 96 LEU A N 1
ATOM 736 C CA . LEU A 1 96 ? -5.607 -8.950 -8.306 1.00 84.50 96 LEU A CA 1
ATOM 737 C C . LEU A 1 96 ? -5.310 -7.758 -7.391 1.00 84.50 96 LEU A C 1
ATOM 739 O O . LEU A 1 96 ? -5.807 -7.719 -6.266 1.00 84.50 96 LEU A O 1
ATOM 743 N N . LEU A 1 97 ? -4.574 -6.766 -7.902 1.00 87.88 97 LEU A N 1
ATOM 744 C CA . LEU A 1 97 ? -4.333 -5.499 -7.207 1.00 87.88 97 LEU A CA 1
ATOM 745 C C . LEU A 1 97 ? -5.641 -4.743 -6.954 1.00 87.88 97 LEU A C 1
ATOM 747 O O . LEU A 1 97 ? -5.891 -4.304 -5.836 1.00 87.88 97 LEU A O 1
ATOM 751 N N . GLU A 1 98 ? -6.533 -4.660 -7.942 1.00 90.44 98 GLU A N 1
ATOM 752 C CA . GLU A 1 98 ? -7.821 -3.993 -7.739 1.00 90.44 98 GLU A CA 1
ATOM 753 C C . GLU A 1 98 ? -8.701 -4.740 -6.726 1.00 90.44 98 GLU A C 1
ATOM 755 O O . GLU A 1 98 ? -9.348 -4.121 -5.878 1.00 90.44 98 GLU A O 1
ATOM 760 N N . ALA A 1 99 ? -8.688 -6.076 -6.737 1.00 87.94 99 ALA A N 1
ATOM 761 C CA . ALA A 1 99 ? -9.363 -6.861 -5.709 1.00 87.94 99 ALA A CA 1
ATOM 762 C C . ALA A 1 99 ? -8.787 -6.597 -4.302 1.00 87.94 99 ALA A C 1
ATOM 764 O O . ALA A 1 99 ? -9.563 -6.525 -3.344 1.00 87.94 99 ALA A O 1
ATOM 765 N N . ALA A 1 100 ? -7.468 -6.402 -4.185 1.00 89.06 100 ALA A N 1
ATOM 766 C CA . ALA A 1 100 ? -6.792 -6.023 -2.945 1.00 89.06 100 ALA A CA 1
ATOM 767 C C . ALA A 1 100 ? -7.257 -4.646 -2.458 1.00 89.06 100 ALA A C 1
ATOM 769 O O . ALA A 1 100 ? -7.752 -4.510 -1.338 1.00 89.06 100 ALA A O 1
ATOM 770 N N . TYR A 1 101 ? -7.197 -3.634 -3.328 1.00 91.44 101 TYR A N 1
ATOM 771 C CA . TYR A 1 101 ? -7.630 -2.274 -3.009 1.00 91.44 101 TYR A CA 1
ATOM 772 C C . TYR A 1 101 ? -9.106 -2.220 -2.621 1.00 91.44 101 TYR A C 1
ATOM 774 O O . TYR A 1 101 ? -9.480 -1.535 -1.667 1.00 91.44 101 TYR A O 1
ATOM 782 N N . ARG A 1 102 ? -9.957 -2.991 -3.304 1.00 91.50 102 ARG A N 1
ATOM 783 C CA . ARG A 1 102 ? -11.371 -3.117 -2.950 1.00 91.50 102 ARG A CA 1
ATOM 784 C C . ARG A 1 102 ? -11.560 -3.744 -1.570 1.00 91.50 102 ARG A C 1
ATOM 786 O O . ARG A 1 102 ? -12.410 -3.271 -0.819 1.00 91.50 102 ARG A O 1
ATOM 793 N N . ALA A 1 103 ? -10.793 -4.779 -1.226 1.00 89.69 103 ALA A N 1
ATOM 794 C CA . ALA A 1 103 ? -10.857 -5.406 0.093 1.00 89.69 103 ALA A CA 1
ATOM 795 C C . ALA A 1 103 ? -10.421 -4.438 1.205 1.00 89.69 103 ALA A C 1
ATOM 797 O O . ALA A 1 103 ? -11.108 -4.334 2.222 1.00 89.69 103 ALA A O 1
ATOM 798 N N . LEU A 1 104 ? -9.342 -3.680 0.979 1.00 90.88 104 LEU A N 1
ATOM 799 C CA . LEU A 1 104 ? -8.859 -2.652 1.903 1.00 90.88 104 LEU A CA 1
ATOM 800 C C . LEU A 1 104 ? -9.883 -1.520 2.078 1.00 90.88 104 LEU A C 1
ATOM 802 O O . LEU A 1 104 ? -10.206 -1.168 3.210 1.00 90.88 104 LEU A O 1
ATOM 806 N N . ARG A 1 105 ? -10.476 -1.004 0.989 1.00 92.19 105 ARG A N 1
ATOM 807 C CA . ARG A 1 105 ? -11.561 -0.002 1.060 1.00 92.19 105 ARG A CA 1
ATOM 808 C C . ARG A 1 105 ? -12.773 -0.520 1.832 1.00 92.19 105 ARG A C 1
ATOM 810 O O . ARG A 1 105 ? -13.294 0.182 2.692 1.00 92.19 105 ARG A O 1
ATOM 817 N N . ALA A 1 106 ? -13.197 -1.755 1.566 1.00 91.25 106 ALA A N 1
ATOM 818 C CA . ALA A 1 106 ? -14.342 -2.376 2.234 1.00 91.25 106 ALA A CA 1
ATOM 819 C C . ALA A 1 106 ? -14.094 -2.692 3.722 1.00 91.25 106 ALA A C 1
ATOM 821 O O . ALA A 1 106 ? -15.041 -2.982 4.455 1.00 91.25 106 ALA A O 1
ATOM 822 N N . ALA A 1 107 ? -12.838 -2.666 4.180 1.00 89.44 107 ALA A N 1
ATOM 823 C CA . ALA A 1 107 ? -12.510 -2.785 5.596 1.00 89.44 107 ALA A CA 1
ATOM 824 C C . ALA A 1 107 ? -12.787 -1.490 6.382 1.00 89.44 107 ALA A C 1
ATOM 826 O O . ALA A 1 107 ? -12.823 -1.549 7.612 1.00 89.44 107 ALA A O 1
ATOM 827 N N . GLU A 1 108 ? -13.007 -0.361 5.689 1.00 91.50 108 GLU A N 1
ATOM 828 C CA . GLU A 1 108 ? -13.211 0.973 6.273 1.00 91.50 108 GLU A CA 1
ATOM 829 C C . GLU A 1 108 ? -12.181 1.270 7.382 1.00 91.50 108 GLU A C 1
ATOM 831 O O . GLU A 1 108 ? -12.557 1.400 8.557 1.00 91.50 108 GLU A O 1
ATOM 836 N N . PRO A 1 109 ? -10.874 1.269 7.054 1.00 93.19 109 PRO A N 1
ATOM 837 C CA . PRO A 1 109 ? -9.839 1.426 8.058 1.00 93.19 109 PRO A CA 1
ATOM 838 C C . PRO A 1 109 ? -9.806 2.847 8.621 1.00 93.19 109 PRO A C 1
ATOM 840 O O . PRO A 1 109 ? -10.049 3.834 7.933 1.00 93.19 109 PRO A O 1
ATOM 843 N N . ASP A 1 110 ? -9.455 2.943 9.898 1.00 93.81 110 ASP A N 1
ATOM 844 C CA . ASP A 1 110 ? -9.124 4.208 10.543 1.00 93.81 110 ASP A CA 1
ATOM 845 C C . ASP A 1 110 ? -7.661 4.594 10.275 1.00 93.81 110 ASP A C 1
ATOM 847 O O . ASP A 1 110 ? -7.343 5.772 10.113 1.00 93.81 110 ASP A O 1
ATOM 851 N N . VAL A 1 111 ? -6.789 3.583 10.214 1.00 93.50 111 VAL A N 1
ATOM 852 C CA . VAL A 1 111 ? -5.356 3.679 9.913 1.00 93.50 111 VAL A CA 1
ATOM 853 C C . VAL A 1 111 ? -5.019 2.674 8.816 1.00 93.50 111 VAL A C 1
ATOM 855 O O . VAL A 1 111 ? -5.414 1.508 8.904 1.00 93.50 111 VAL A O 1
ATOM 858 N N . LEU A 1 112 ? -4.255 3.108 7.816 1.00 93.81 112 LEU A N 1
ATOM 859 C CA . LEU A 1 112 ? -3.678 2.226 6.802 1.00 93.81 112 LEU A CA 1
ATOM 860 C C . LEU A 1 112 ? -2.167 2.117 7.024 1.00 93.81 112 LEU A C 1
ATOM 862 O O . LEU A 1 112 ? -1.458 3.122 6.999 1.00 93.81 112 LEU A O 1
ATOM 866 N N . LEU A 1 113 ? -1.686 0.899 7.242 1.00 93.94 113 LEU A N 1
ATOM 867 C CA . LEU A 1 113 ? -0.275 0.566 7.372 1.00 93.94 113 LEU A CA 1
ATOM 868 C C . LEU A 1 113 ? 0.198 -0.131 6.095 1.00 93.94 113 LEU A C 1
ATOM 870 O O . LEU A 1 113 ? -0.447 -1.059 5.610 1.00 93.94 113 LEU A O 1
ATOM 874 N N . LEU A 1 114 ? 1.318 0.327 5.557 1.00 92.62 114 LEU A N 1
ATOM 875 C CA . LEU A 1 114 ? 1.881 -0.131 4.299 1.00 92.62 114 LEU A CA 1
ATOM 876 C C . LEU A 1 114 ? 3.303 -0.655 4.541 1.00 92.62 114 LEU A C 1
ATOM 878 O O . LEU A 1 114 ? 4.198 0.110 4.899 1.00 92.62 114 LEU A O 1
ATOM 882 N N . GLY A 1 115 ? 3.484 -1.966 4.396 1.00 90.00 115 GLY A N 1
ATOM 883 C CA . GLY A 1 115 ? 4.686 -2.698 4.809 1.00 90.00 115 GLY A CA 1
ATOM 884 C C . GLY A 1 115 ? 5.844 -2.715 3.808 1.00 90.00 115 GLY A C 1
ATOM 885 O O . GLY A 1 115 ? 6.880 -3.286 4.128 1.00 90.00 115 GLY A O 1
ATOM 886 N N . GLY A 1 116 ? 5.696 -2.090 2.638 1.00 88.12 116 GLY A N 1
ATOM 887 C CA . GLY A 1 116 ? 6.729 -2.044 1.598 1.00 88.12 116 GLY A CA 1
ATOM 888 C C . GLY A 1 116 ? 6.520 -3.050 0.467 1.00 88.12 116 GLY A C 1
ATOM 889 O O . GLY A 1 116 ? 5.501 -3.742 0.417 1.00 88.12 116 GLY A O 1
ATOM 890 N N . ASP A 1 117 ? 7.479 -3.072 -0.460 1.00 89.31 117 ASP A N 1
ATOM 891 C CA . ASP A 1 117 ? 7.468 -3.834 -1.713 1.00 89.31 117 ASP A CA 1
ATOM 892 C C . ASP A 1 117 ? 6.270 -3.461 -2.602 1.00 89.31 117 ASP A C 1
ATOM 894 O O . ASP A 1 117 ? 5.478 -4.282 -3.075 1.00 89.31 117 ASP A O 1
ATOM 898 N N . PHE A 1 118 ? 6.138 -2.151 -2.838 1.00 87.25 118 PHE A N 1
ATOM 899 C CA . PHE A 1 118 ? 5.067 -1.572 -3.647 1.00 87.25 118 PHE A CA 1
ATOM 900 C C . PHE A 1 118 ? 5.235 -1.871 -5.131 1.00 87.25 118 PHE A C 1
ATOM 902 O O . PHE A 1 118 ? 4.246 -2.121 -5.822 1.00 87.25 118 PHE A O 1
ATOM 909 N N . VAL A 1 119 ? 6.474 -1.837 -5.619 1.00 86.69 119 VAL A N 1
ATOM 910 C CA . VAL A 1 119 ? 6.831 -2.112 -7.016 1.00 86.69 119 VAL A CA 1
ATOM 911 C C . VAL A 1 119 ? 7.668 -3.386 -7.121 1.00 86.69 119 VAL A C 1
ATOM 913 O O . VAL A 1 119 ? 8.276 -3.820 -6.150 1.00 86.69 119 VAL A O 1
ATOM 916 N N . SER A 1 120 ? 7.684 -4.026 -8.293 1.00 82.44 120 SER A N 1
ATOM 917 C CA . SER A 1 120 ? 8.556 -5.189 -8.545 1.00 82.44 120 SER A CA 1
ATOM 918 C C . SER A 1 120 ? 9.901 -4.775 -9.146 1.00 82.44 120 SER A C 1
ATOM 920 O O . SER A 1 120 ? 10.927 -4.788 -8.473 1.00 82.44 120 SER A O 1
ATOM 922 N N . SER A 1 121 ? 9.907 -4.419 -10.427 1.00 77.12 121 SER A N 1
ATOM 923 C CA . SER A 1 121 ? 11.094 -3.976 -11.172 1.00 77.12 121 SER A CA 1
ATOM 924 C C . SER A 1 121 ? 10.849 -2.711 -11.994 1.00 77.12 121 SER A C 1
ATOM 926 O O . SER A 1 121 ? 11.780 -2.160 -12.579 1.00 77.12 121 SER A O 1
ATOM 928 N N . ASP A 1 122 ? 9.600 -2.240 -12.034 1.00 77.81 122 ASP A N 1
ATOM 929 C CA . ASP A 1 122 ? 9.194 -1.047 -12.761 1.00 77.81 122 ASP A CA 1
ATOM 930 C C . ASP A 1 122 ? 8.736 0.040 -11.788 1.00 77.81 122 ASP A C 1
ATOM 932 O O . ASP A 1 122 ? 7.616 0.019 -11.274 1.00 77.81 122 ASP A O 1
ATOM 936 N N . LYS A 1 123 ? 9.602 1.031 -11.570 1.00 79.50 123 LYS A N 1
ATOM 937 C CA . LYS A 1 123 ? 9.287 2.189 -10.730 1.00 79.50 123 LYS A CA 1
ATOM 938 C C . LYS A 1 123 ? 8.096 3.002 -11.244 1.00 79.50 123 LYS A C 1
ATOM 940 O O . LYS A 1 123 ? 7.463 3.671 -10.442 1.00 79.50 123 LYS A O 1
ATOM 945 N N . ALA A 1 124 ? 7.752 2.937 -12.536 1.00 82.56 124 ALA A N 1
ATOM 946 C CA . ALA A 1 124 ? 6.608 3.672 -13.081 1.00 82.56 124 ALA A CA 1
ATOM 947 C C . ALA A 1 124 ? 5.266 3.162 -12.527 1.00 82.56 124 ALA A C 1
ATOM 949 O O . ALA A 1 124 ? 4.274 3.891 -12.529 1.00 82.56 124 ALA A O 1
ATOM 950 N N . ALA A 1 125 ? 5.233 1.933 -12.001 1.00 85.62 125 ALA A N 1
ATOM 951 C CA . ALA A 1 125 ? 4.045 1.382 -11.367 1.00 85.62 125 ALA A CA 1
ATOM 952 C C . ALA A 1 125 ? 3.687 2.091 -10.046 1.00 85.62 125 ALA A C 1
ATOM 954 O O . ALA A 1 125 ? 2.524 2.025 -9.631 1.00 85.62 125 ALA A O 1
ATOM 955 N N . VAL A 1 126 ? 4.634 2.804 -9.414 1.00 88.31 126 VAL A N 1
ATOM 956 C CA . VAL A 1 126 ? 4.424 3.463 -8.113 1.00 88.31 126 VAL A CA 1
ATOM 957 C C . VAL A 1 126 ? 3.276 4.471 -8.150 1.00 88.31 126 VAL A C 1
ATOM 959 O O . VAL A 1 126 ? 2.512 4.553 -7.196 1.00 88.31 126 VAL A O 1
ATOM 962 N N . ASP A 1 127 ? 3.077 5.164 -9.271 1.00 89.25 127 ASP A N 1
ATOM 963 C CA . ASP A 1 127 ? 2.022 6.172 -9.428 1.00 89.25 127 ASP A CA 1
ATOM 964 C C . ASP A 1 127 ? 0.628 5.564 -9.284 1.00 89.25 127 ASP A C 1
ATOM 966 O O . ASP A 1 127 ? -0.267 6.133 -8.654 1.00 89.25 127 ASP A O 1
ATOM 970 N N . SER A 1 128 ? 0.454 4.374 -9.862 1.00 89.31 128 SER A N 1
ATOM 971 C CA . SER A 1 128 ? -0.800 3.632 -9.787 1.00 89.31 128 SER A CA 1
ATOM 972 C C . SER A 1 128 ? -1.070 3.148 -8.363 1.00 89.31 128 SER A C 1
ATOM 974 O O . SER A 1 128 ? -2.195 3.270 -7.877 1.00 89.31 128 SER A O 1
ATOM 976 N N . VAL A 1 129 ? -0.024 2.690 -7.665 1.00 89.81 129 VAL A N 1
ATOM 977 C CA . VAL A 1 129 ? -0.103 2.249 -6.270 1.00 89.81 129 VAL A CA 1
ATOM 978 C C . VAL A 1 129 ? -0.425 3.425 -5.354 1.00 89.81 129 VAL A C 1
ATOM 980 O O . VAL A 1 129 ? -1.358 3.332 -4.560 1.00 89.81 129 VAL A O 1
ATOM 983 N N . ALA A 1 130 ? 0.293 4.540 -5.494 1.00 90.25 130 ALA A N 1
ATOM 984 C CA . ALA A 1 130 ? 0.088 5.754 -4.713 1.00 90.25 130 ALA A CA 1
ATOM 985 C C . ALA A 1 130 ? -1.334 6.299 -4.899 1.00 90.25 130 ALA A C 1
ATOM 987 O O . ALA A 1 130 ? -2.034 6.550 -3.920 1.00 90.25 130 ALA A O 1
ATOM 988 N N . THR A 1 131 ? -1.813 6.375 -6.146 1.00 92.25 131 THR A N 1
ATOM 989 C CA . THR A 1 131 ? -3.185 6.806 -6.456 1.00 92.25 131 THR A CA 1
ATOM 990 C C . THR A 1 131 ? -4.222 5.878 -5.818 1.00 92.25 131 THR A C 1
ATOM 992 O O . THR A 1 131 ? -5.163 6.334 -5.160 1.00 92.25 131 THR A O 1
ATOM 995 N N . ALA A 1 132 ? -4.057 4.563 -5.981 1.00 91.31 132 ALA A N 1
ATOM 996 C CA . ALA A 1 132 ? -5.000 3.587 -5.454 1.00 91.31 132 ALA A CA 1
ATOM 997 C C . ALA A 1 132 ? -5.030 3.586 -3.919 1.00 91.31 132 ALA A C 1
ATOM 999 O O . ALA A 1 132 ? -6.116 3.638 -3.340 1.00 91.31 132 ALA A O 1
ATOM 1000 N N . MET A 1 133 ? -3.869 3.591 -3.262 1.00 90.00 133 MET A N 1
ATOM 1001 C CA . MET A 1 133 ? -3.760 3.637 -1.800 1.00 90.00 133 MET A CA 1
ATOM 1002 C C . MET A 1 133 ? -4.212 4.982 -1.226 1.00 90.00 133 MET A C 1
ATOM 1004 O O . MET A 1 133 ? -4.881 5.017 -0.193 1.00 90.00 133 MET A O 1
ATOM 1008 N N . GLY A 1 134 ? -3.929 6.088 -1.917 1.00 90.38 134 GLY A N 1
ATOM 1009 C CA . GLY A 1 134 ? -4.384 7.428 -1.546 1.00 90.38 134 GLY A CA 1
ATOM 1010 C C . GLY A 1 134 ? -5.909 7.565 -1.537 1.00 90.38 134 GLY A C 1
ATOM 1011 O O . GLY A 1 134 ? -6.450 8.308 -0.717 1.00 90.38 134 GLY A O 1
ATOM 1012 N N . SER A 1 135 ? -6.606 6.792 -2.382 1.00 92.38 135 SER A N 1
ATOM 1013 C CA . SER A 1 135 ? -8.077 6.743 -2.432 1.00 92.38 135 SER A CA 1
ATOM 1014 C C . SER A 1 135 ? -8.730 6.014 -1.250 1.00 92.38 135 SER A C 1
ATOM 1016 O O . SER A 1 135 ? -9.946 6.102 -1.070 1.00 92.38 135 SER A O 1
ATOM 1018 N N . ILE A 1 136 ? -7.958 5.265 -0.456 1.00 92.31 136 ILE A N 1
ATOM 1019 C CA . ILE A 1 136 ? -8.480 4.495 0.675 1.00 92.31 136 ILE A CA 1
ATOM 1020 C C . ILE A 1 136 ? -8.664 5.440 1.872 1.00 92.31 136 ILE A C 1
ATOM 1022 O O . ILE A 1 136 ? -7.698 6.093 2.285 1.00 92.31 136 ILE A O 1
ATOM 1026 N N . PRO A 1 137 ? -9.876 5.526 2.459 1.00 92.12 137 PRO A N 1
ATOM 1027 C CA . PRO A 1 137 ? -10.098 6.325 3.657 1.00 92.12 137 PRO A CA 1
ATOM 1028 C C . PRO A 1 137 ? -9.217 5.833 4.806 1.00 92.12 137 PRO A C 1
ATOM 1030 O O . PRO A 1 137 ? -9.221 4.649 5.121 1.00 92.12 137 PRO A O 1
ATOM 1033 N N . ALA A 1 138 ? -8.472 6.749 5.420 1.00 93.44 138 ALA A N 1
ATOM 1034 C CA . ALA A 1 138 ? -7.644 6.491 6.594 1.00 93.44 138 ALA A CA 1
ATOM 1035 C C . ALA A 1 138 ? -7.573 7.783 7.432 1.00 93.44 138 ALA A C 1
ATOM 1037 O O . ALA A 1 138 ? -6.600 8.533 7.336 1.00 93.44 138 ALA A O 1
ATOM 1038 N N . PRO A 1 139 ? -8.639 8.122 8.181 1.00 93.88 139 PRO A N 1
ATOM 1039 C CA . PRO A 1 139 ? -8.781 9.408 8.871 1.00 93.88 139 PRO A CA 1
ATOM 1040 C C . PRO A 1 139 ? -7.685 9.695 9.904 1.00 93.88 139 PRO A C 1
ATOM 1042 O O . PRO A 1 139 ? -7.442 10.859 10.213 1.00 93.88 139 PRO A O 1
ATOM 1045 N N . TYR A 1 140 ? -7.024 8.665 10.437 1.00 93.81 140 TYR A N 1
ATOM 1046 C CA . TYR A 1 140 ? -5.891 8.817 11.356 1.00 93.81 140 TYR A CA 1
ATOM 1047 C C . TYR A 1 140 ? -4.529 8.687 10.669 1.00 93.81 140 TYR A C 1
ATOM 1049 O O . TYR A 1 140 ? -3.500 8.696 11.340 1.00 93.81 140 TYR A O 1
ATOM 1057 N N . GLY A 1 141 ? -4.517 8.614 9.340 1.00 92.31 141 GLY A N 1
ATOM 1058 C CA . GLY A 1 141 ? -3.310 8.648 8.533 1.00 92.31 141 GLY A CA 1
ATOM 1059 C C . GLY A 1 141 ? -2.970 7.320 7.870 1.00 92.31 141 GLY A C 1
ATOM 1060 O O . GLY A 1 141 ? -3.505 6.251 8.182 1.00 92.31 141 GLY A O 1
ATOM 1061 N N . ARG A 1 142 ? -2.047 7.435 6.919 1.00 93.50 142 ARG A N 1
ATOM 1062 C CA . ARG A 1 142 ? -1.439 6.329 6.187 1.00 93.50 142 ARG A CA 1
ATOM 1063 C C . ARG A 1 142 ? 0.044 6.343 6.517 1.00 93.50 142 ARG A C 1
ATOM 1065 O O . ARG A 1 142 ? 0.658 7.406 6.470 1.00 93.50 142 ARG A O 1
ATOM 1072 N N . PHE A 1 143 ? 0.595 5.189 6.855 1.00 93.44 143 PHE A N 1
ATOM 1073 C CA . PHE A 1 143 ? 1.996 5.059 7.236 1.00 93.44 143 PHE A CA 1
ATOM 1074 C C . PHE A 1 143 ? 2.633 3.995 6.361 1.00 93.44 143 PHE A C 1
ATOM 1076 O O . PHE A 1 143 ? 2.099 2.893 6.268 1.00 93.44 143 PHE A O 1
ATOM 1083 N N . ALA A 1 144 ? 3.749 4.334 5.725 1.00 91.81 144 ALA A N 1
ATOM 1084 C CA . ALA A 1 144 ? 4.456 3.451 4.817 1.00 91.81 144 ALA A CA 1
ATOM 1085 C C . ALA A 1 144 ? 5.914 3.291 5.232 1.00 91.81 144 ALA A C 1
ATOM 1087 O O . ALA A 1 144 ? 6.542 4.236 5.710 1.00 91.81 144 ALA A O 1
ATOM 1088 N N . VAL A 1 145 ? 6.443 2.094 5.014 1.00 92.50 145 VAL A N 1
ATOM 1089 C CA . VAL A 1 145 ? 7.878 1.816 5.000 1.00 92.50 145 VAL A CA 1
ATOM 1090 C C . VAL A 1 145 ? 8.256 1.274 3.626 1.00 92.50 145 VAL A C 1
ATOM 1092 O O . VAL A 1 145 ? 7.410 0.724 2.925 1.00 92.50 145 VAL A O 1
ATOM 1095 N N . LEU A 1 146 ? 9.511 1.460 3.228 1.00 88.56 146 LEU A N 1
ATOM 1096 C CA . LEU A 1 146 ? 10.021 0.916 1.971 1.00 88.56 146 LEU A CA 1
ATOM 1097 C C . LEU A 1 146 ? 10.480 -0.530 2.158 1.00 88.56 146 LEU A C 1
ATOM 1099 O O . LEU A 1 146 ? 11.167 -0.835 3.136 1.00 88.56 146 LEU A O 1
ATOM 1103 N N . GLY A 1 147 ? 10.150 -1.379 1.188 1.00 85.88 147 GLY A N 1
ATOM 1104 C CA . GLY A 1 147 ? 10.675 -2.738 1.078 1.00 85.88 147 GLY A CA 1
ATOM 1105 C C . GLY A 1 147 ? 11.933 -2.805 0.206 1.00 85.88 147 GLY A C 1
ATOM 1106 O O . GLY A 1 147 ? 12.381 -1.803 -0.362 1.00 85.88 147 GLY A O 1
ATOM 1107 N N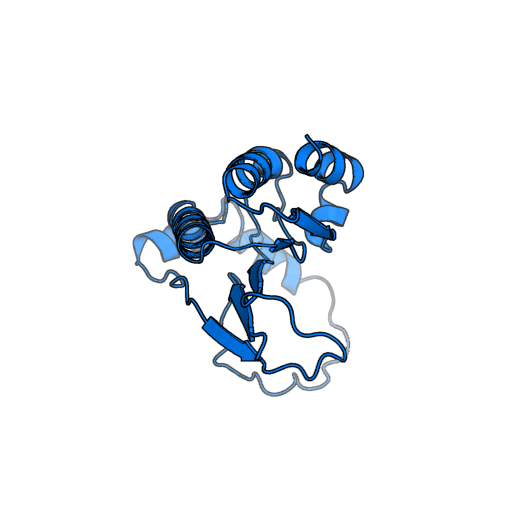 . ASN A 1 148 ? 12.551 -3.982 0.106 1.00 86.94 148 ASN A N 1
ATOM 1108 C CA . ASN A 1 148 ? 13.785 -4.164 -0.663 1.00 86.94 148 ASN A CA 1
ATOM 1109 C C . ASN A 1 148 ? 13.609 -3.877 -2.159 1.00 86.94 148 ASN A C 1
ATOM 1111 O O . ASN A 1 148 ? 14.515 -3.297 -2.761 1.00 86.94 148 ASN A O 1
ATOM 1115 N N . HIS A 1 149 ? 12.467 -4.223 -2.758 1.00 81.31 149 HIS A N 1
ATOM 1116 C CA . HIS A 1 149 ? 12.215 -3.915 -4.165 1.00 81.31 149 HIS A CA 1
ATOM 1117 C C . HIS A 1 149 ? 12.079 -2.413 -4.408 1.00 81.31 149 HIS A C 1
ATOM 1119 O O . HIS A 1 149 ? 12.553 -1.909 -5.431 1.00 81.31 149 HIS A O 1
ATOM 1125 N N . ASP A 1 150 ? 11.511 -1.687 -3.445 1.00 82.56 150 ASP A N 1
ATOM 1126 C CA . ASP A 1 150 ? 11.426 -0.232 -3.516 1.00 82.56 150 ASP A CA 1
ATOM 1127 C C . ASP A 1 150 ? 12.831 0.394 -3.463 1.00 82.56 150 ASP A C 1
ATOM 1129 O O . ASP A 1 150 ? 13.177 1.267 -4.264 1.00 82.56 150 ASP A O 1
ATOM 1133 N N . TRP A 1 151 ? 13.697 -0.120 -2.584 1.00 86.44 151 TRP A N 1
ATOM 1134 C CA . TRP A 1 151 ? 15.102 0.290 -2.534 1.00 86.44 151 TRP A CA 1
ATOM 1135 C C . TRP A 1 151 ? 15.830 0.040 -3.856 1.00 86.44 151 TRP A C 1
ATOM 1137 O O . TRP A 1 151 ? 16.526 0.932 -4.346 1.00 86.44 151 TRP A O 1
ATOM 1147 N N . TRP A 1 152 ? 15.651 -1.136 -4.461 1.00 84.94 152 TRP A N 1
ATOM 1148 C CA . TRP A 1 152 ? 16.296 -1.487 -5.730 1.00 84.94 152 TRP A CA 1
ATOM 1149 C C . TRP A 1 152 ? 15.793 -0.654 -6.915 1.00 84.94 152 TRP A C 1
ATOM 1151 O O . TRP A 1 152 ? 16.564 -0.373 -7.833 1.00 84.94 152 TRP A O 1
ATOM 1161 N N . CYS A 1 153 ? 14.527 -0.228 -6.893 1.00 81.88 153 CYS A N 1
ATOM 1162 C CA . CYS A 1 153 ? 13.913 0.575 -7.955 1.00 81.88 153 CYS A CA 1
ATOM 1163 C C . CYS A 1 153 ? 14.152 2.092 -7.813 1.00 81.88 153 CYS A C 1
ATOM 1165 O O . CYS A 1 153 ? 13.852 2.853 -8.741 1.00 81.88 153 CYS A O 1
ATOM 1167 N N . GLY A 1 154 ? 14.726 2.528 -6.689 1.00 85.94 154 GLY A N 1
ATOM 1168 C CA . GLY A 1 154 ? 15.049 3.922 -6.395 1.00 85.94 154 GLY A CA 1
ATOM 1169 C C . GLY A 1 154 ? 14.168 4.490 -5.287 1.00 85.94 154 GLY A C 1
ATOM 1170 O O . GLY A 1 154 ? 13.162 5.145 -5.567 1.00 85.94 154 GLY A O 1
ATOM 1171 N N . ALA A 1 155 ? 14.605 4.287 -4.042 1.00 85.69 155 ALA A N 1
ATOM 1172 C CA . ALA A 1 155 ? 13.904 4.693 -2.824 1.00 85.69 155 ALA A CA 1
ATOM 1173 C C . ALA A 1 155 ? 13.423 6.152 -2.844 1.00 85.69 155 ALA A C 1
ATOM 1175 O O . ALA A 1 155 ? 12.249 6.400 -2.599 1.00 85.69 155 ALA A O 1
ATOM 1176 N N . ASP A 1 156 ? 14.285 7.108 -3.206 1.00 88.06 156 ASP A N 1
ATOM 1177 C CA . ASP A 1 156 ? 13.932 8.537 -3.201 1.00 88.06 156 ASP A CA 1
ATOM 1178 C C . ASP A 1 156 ? 12.759 8.854 -4.135 1.00 88.06 156 ASP A C 1
ATOM 1180 O O . ASP A 1 156 ? 11.869 9.635 -3.799 1.00 88.06 156 ASP A O 1
ATOM 1184 N N . HIS A 1 157 ? 12.739 8.223 -5.313 1.00 87.56 157 HIS A N 1
ATOM 1185 C CA . HIS A 1 157 ? 11.653 8.399 -6.268 1.00 87.56 157 HIS A CA 1
ATOM 1186 C C . HIS A 1 157 ? 10.352 7.814 -5.723 1.00 87.56 157 HIS A C 1
ATOM 1188 O O . HIS A 1 157 ? 9.315 8.462 -5.804 1.00 87.56 157 HIS A O 1
ATOM 1194 N N . ILE A 1 158 ? 10.409 6.612 -5.152 1.00 85.12 158 ILE A N 1
ATOM 1195 C CA . ILE A 1 158 ? 9.225 5.938 -4.616 1.00 85.12 158 ILE A CA 1
ATOM 1196 C C . ILE A 1 158 ? 8.654 6.711 -3.431 1.00 85.12 158 ILE A C 1
ATOM 1198 O O . ILE A 1 158 ? 7.460 6.997 -3.425 1.00 85.12 158 ILE A O 1
ATOM 1202 N N . THR A 1 159 ? 9.498 7.137 -2.492 1.00 89.25 159 THR A N 1
ATOM 1203 C CA . THR A 1 159 ? 9.094 7.984 -1.363 1.00 89.25 159 THR A CA 1
ATOM 1204 C C . THR A 1 159 ? 8.394 9.246 -1.850 1.00 89.25 159 THR A C 1
ATOM 1206 O O . THR A 1 159 ? 7.263 9.504 -1.448 1.00 89.25 159 THR A O 1
ATOM 1209 N N . ALA A 1 160 ? 8.993 9.975 -2.798 1.00 87.31 160 ALA A N 1
ATOM 1210 C CA . ALA A 1 160 ? 8.411 11.212 -3.315 1.00 87.31 160 ALA A CA 1
ATOM 1211 C C . ALA A 1 160 ? 7.023 11.015 -3.956 1.00 87.31 160 ALA A C 1
ATOM 1213 O O . ALA A 1 160 ? 6.206 11.933 -3.937 1.00 87.31 160 ALA A O 1
ATOM 1214 N N . ARG A 1 161 ? 6.746 9.838 -4.535 1.00 89.06 161 ARG A N 1
ATOM 1215 C CA . ARG A 1 161 ? 5.434 9.516 -5.125 1.00 89.06 161 ARG A CA 1
ATOM 1216 C C . ARG A 1 161 ? 4.431 8.985 -4.107 1.00 89.06 161 ARG A C 1
ATOM 1218 O O . ARG A 1 161 ? 3.237 9.160 -4.308 1.00 89.06 161 ARG A O 1
ATOM 1225 N N . LEU A 1 162 ? 4.884 8.359 -3.025 1.00 87.62 162 LEU A N 1
ATOM 1226 C CA . LEU A 1 162 ? 4.010 7.936 -1.928 1.00 87.62 162 LEU A CA 1
ATOM 1227 C C . LEU A 1 162 ? 3.604 9.106 -1.019 1.00 87.62 162 LEU A C 1
ATOM 1229 O O . LEU A 1 162 ? 2.546 9.051 -0.395 1.00 87.62 162 LEU A O 1
ATOM 1233 N N . GLU A 1 163 ? 4.432 10.150 -0.945 1.00 87.38 163 GLU A N 1
ATOM 1234 C CA . GLU A 1 163 ? 4.175 11.362 -0.157 1.00 87.38 163 GLU A CA 1
ATOM 1235 C C . GLU A 1 163 ? 3.327 12.418 -0.888 1.00 87.38 163 GLU A C 1
ATOM 1237 O O . GLU A 1 163 ? 2.835 13.344 -0.240 1.00 87.38 163 GLU A O 1
ATOM 1242 N N . SER A 1 164 ? 3.160 12.299 -2.212 1.00 75.38 164 SER A N 1
ATOM 1243 C CA . SER A 1 164 ? 2.381 13.236 -3.041 1.00 75.38 164 SER A CA 1
ATOM 1244 C C . SER A 1 164 ? 0.879 12.995 -2.965 1.00 75.38 164 SER A C 1
ATOM 1246 O O . SER A 1 164 ? 0.129 13.991 -2.867 1.00 75.38 164 SER A O 1
#

Sequence (164 aa):
MPRVYICSMDDLSMDDGFVAPPPPRLRQIGHIGGLVETLLSIGGWPFRLRRALGLQPRVRTVRQRIDVSLQAAPARPLRIAYASDLHAGPATNPDLLEAAYRALRAAEPDVLLLGGDFVSSDKAAVDSVATAMGSIPAPYGRFAVLGNHDWWCGADHITARLES

pLDDT: mean 72.74, std 20.71, range [28.94, 93.94]

Radius of gyration: 18.81 Å; Cα contacts (8 Å, |Δi|>4): 245; chains: 1; bounding box: 44×44×52 Å

Nearest PDB structures (foldseek):
  8frl-assembly1_A  TM=7.052E-01  e=5.296E-01  Acinetobacter baylyi ADP1
  4hlu-assembly2_B  TM=6.199E-01  e=4.087E-01  Thermotoga maritima MSB8
  8z0f-assembly1_B  TM=5.528E-01  e=4.360E-01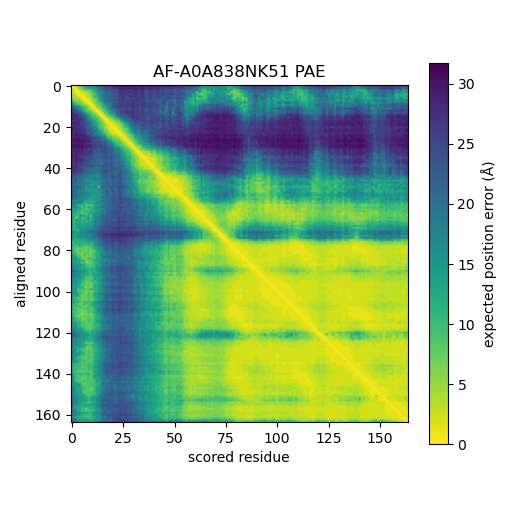  Homo sapiens
  8woo-assembly1_A  TM=6.977E-01  e=1.012E+00  Arabidopsis thaliana
  6p11-assembly1_B  TM=5.295E-01  e=2.064E+00  Drosophila melanogaster

Solvent-accessible surface area (backbone atoms only — not comparable to full-atom values): 9594 Å² total; per-residue (Å²): 132,31,35,40,36,43,38,45,40,79,61,78,58,81,86,68,90,62,83,69,74,80,75,76,93,68,78,88,78,79,83,59,70,65,54,55,56,50,61,60,47,57,89,37,49,59,51,53,49,37,53,76,69,66,72,60,87,73,86,63,86,45,82,47,79,48,84,60,95,54,99,71,65,58,99,58,60,48,33,35,31,35,42,35,45,63,32,30,32,96,75,44,60,65,71,55,53,49,50,44,52,51,52,53,48,74,60,62,22,37,29,38,40,34,64,17,18,58,23,48,82,38,59,79,35,40,59,59,51,32,53,56,58,68,70,40,67,30,88,77,37,75,48,76,50,81,22,72,36,29,51,76,56,39,43,71,61,51,51,58,50,66,73,105